Protein AF-A0A662H022-F1 (afdb_monomer_lite)

pLDDT: mean 78.68, std 13.07, range [50.75, 93.56]

Structure (mmCIF, N/CA/C/O backbone):
data_AF-A0A662H022-F1
#
_entry.id   AF-A0A662H022-F1
#
loop_
_atom_site.group_PDB
_atom_site.id
_atom_site.type_symbol
_atom_site.label_atom_id
_atom_site.label_alt_id
_atom_site.label_comp_id
_atom_site.label_asym_id
_atom_site.label_entity_id
_atom_site.label_seq_id
_atom_site.pdbx_PDB_ins_code
_atom_site.Cartn_x
_atom_site.Cartn_y
_atom_site.Cartn_z
_atom_site.occupancy
_atom_site.B_iso_or_equiv
_atom_site.auth_seq_id
_atom_site.auth_comp_id
_atom_site.auth_asym_id
_atom_site.auth_atom_id
_atom_site.pdbx_PDB_model_num
ATOM 1 N N . MET A 1 1 ? -17.377 -0.680 -2.771 1.00 50.75 1 MET A N 1
ATOM 2 C CA . MET A 1 1 ? -16.359 -1.739 -2.967 1.00 50.75 1 MET A CA 1
ATOM 3 C C . MET A 1 1 ? -15.986 -2.413 -1.642 1.00 50.75 1 MET A C 1
ATOM 5 O O . MET A 1 1 ? -15.996 -3.631 -1.602 1.00 50.75 1 MET A O 1
ATOM 9 N N . LEU A 1 2 ? -15.781 -1.665 -0.546 1.00 57.66 2 LEU A N 1
ATOM 10 C CA . LEU A 1 2 ? -15.533 -2.212 0.808 1.00 57.66 2 LEU A CA 1
ATOM 11 C C . LEU A 1 2 ? -16.789 -2.670 1.583 1.00 57.66 2 LEU A C 1
ATOM 13 O O . LEU A 1 2 ? -16.690 -3.311 2.620 1.00 57.66 2 LEU A O 1
ATOM 17 N N . SER A 1 3 ? -17.983 -2.416 1.051 1.00 54.62 3 SER A N 1
ATOM 18 C CA . SER A 1 3 ? -19.287 -2.746 1.644 1.00 54.62 3 SER A CA 1
ATOM 19 C C . SER A 1 3 ? -19.636 -4.246 1.688 1.00 54.62 3 SER A C 1
ATOM 21 O O . SER A 1 3 ? -20.783 -4.597 1.942 1.00 54.62 3 SER A O 1
ATOM 23 N N . ARG A 1 4 ? -18.675 -5.141 1.424 1.00 67.56 4 ARG A N 1
ATOM 24 C CA . ARG A 1 4 ? -18.867 -6.603 1.452 1.00 67.56 4 ARG A CA 1
ATOM 25 C C . ARG A 1 4 ? -18.310 -7.283 2.709 1.00 67.56 4 ARG A C 1
ATOM 27 O O . ARG A 1 4 ? -18.300 -8.505 2.755 1.00 67.56 4 ARG A O 1
ATOM 34 N N . GLY A 1 5 ? -17.869 -6.516 3.710 1.00 77.69 5 GLY A N 1
ATOM 35 C CA . GLY A 1 5 ? -17.355 -7.072 4.967 1.00 77.69 5 GLY A CA 1
ATOM 36 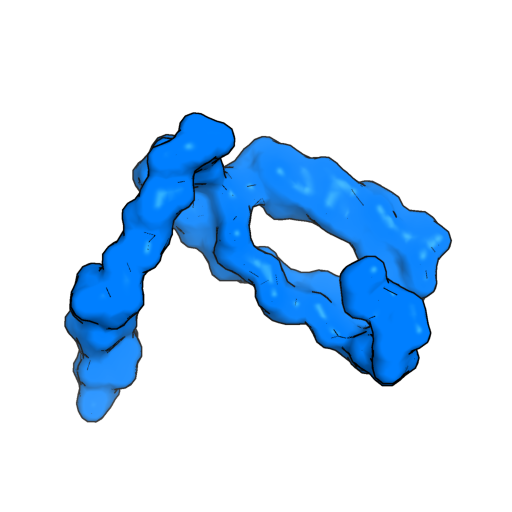C C . GLY A 1 5 ? -15.970 -7.710 4.833 1.00 77.69 5 GLY A C 1
ATOM 37 O O . GLY A 1 5 ? -15.696 -8.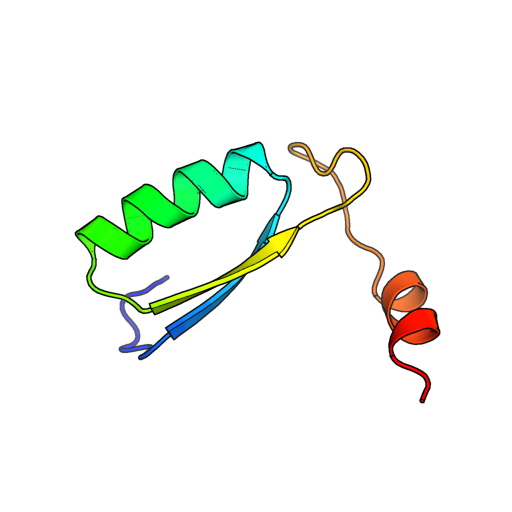711 5.481 1.00 77.69 5 GLY A O 1
ATOM 38 N N . TYR A 1 6 ? -15.109 -7.167 3.968 1.00 82.50 6 TYR A N 1
ATOM 39 C CA . TYR A 1 6 ? -13.722 -7.620 3.882 1.00 82.50 6 TYR A CA 1
ATOM 40 C C . TYR A 1 6 ? -12.952 -7.210 5.140 1.00 82.50 6 TYR A C 1
ATOM 42 O O . TYR A 1 6 ? -12.977 -6.042 5.523 1.00 82.50 6 TYR A O 1
ATOM 50 N N . GLU A 1 7 ? -12.244 -8.162 5.744 1.00 86.81 7 GLU A N 1
ATOM 51 C CA . GLU A 1 7 ? -11.406 -7.929 6.929 1.00 86.81 7 GLU A CA 1
ATOM 52 C C . GLU A 1 7 ? -10.117 -7.163 6.584 1.00 86.81 7 GLU A C 1
ATOM 54 O O . GLU A 1 7 ? -9.572 -6.443 7.420 1.00 86.81 7 GLU A O 1
ATOM 59 N N . ALA A 1 8 ? -9.644 -7.284 5.337 1.00 89.69 8 ALA A N 1
ATOM 60 C CA . ALA A 1 8 ? -8.452 -6.608 4.842 1.00 89.69 8 ALA A CA 1
ATOM 61 C C . ALA A 1 8 ? -8.474 -6.415 3.316 1.00 89.69 8 ALA A C 1
ATOM 63 O O . ALA A 1 8 ? -9.225 -7.079 2.596 1.00 89.69 8 ALA A O 1
ATOM 64 N N . VAL A 1 9 ? -7.609 -5.530 2.815 1.00 90.44 9 VAL A N 1
ATOM 65 C CA . VAL A 1 9 ? -7.394 -5.279 1.383 1.00 90.44 9 VAL A CA 1
ATOM 66 C C . VAL A 1 9 ? -5.917 -5.406 1.030 1.00 90.44 9 VAL A C 1
ATOM 68 O O . VAL A 1 9 ? -5.061 -4.814 1.681 1.00 90.44 9 VAL A O 1
ATOM 71 N N . VAL A 1 10 ? -5.626 -6.112 -0.064 1.00 91.31 10 VAL A N 1
ATOM 72 C CA . VAL A 1 10 ? -4.331 -6.037 -0.749 1.00 91.31 10 VAL A CA 1
ATOM 73 C C . VAL A 1 10 ? -4.517 -5.244 -2.039 1.00 91.31 10 VAL A C 1
ATOM 75 O O . VAL A 1 10 ? -5.378 -5.583 -2.852 1.00 91.31 10 VAL A O 1
ATOM 78 N N . GLY A 1 11 ? -3.744 -4.173 -2.216 1.00 87.75 11 GLY A N 1
ATOM 79 C CA . GLY A 1 11 ? -3.843 -3.271 -3.364 1.00 87.75 11 GLY A CA 1
ATOM 80 C C . GLY A 1 11 ? -2.524 -3.139 -4.118 1.00 87.75 11 GLY A C 1
ATOM 81 O O . GLY A 1 11 ? -1.463 -3.068 -3.506 1.00 87.75 11 GLY A O 1
ATOM 82 N N . VAL A 1 12 ? -2.594 -3.071 -5.447 1.00 87.25 12 VAL A N 1
ATOM 83 C CA . VAL A 1 12 ? -1.447 -2.774 -6.319 1.00 87.25 12 VAL A CA 1
ATOM 84 C C . VAL A 1 12 ? -1.666 -1.399 -6.937 1.00 87.25 12 VAL A C 1
ATOM 86 O O . VAL A 1 12 ? -2.661 -1.202 -7.632 1.00 87.25 12 VAL A O 1
ATOM 89 N N . ALA A 1 13 ? -0.777 -0.446 -6.668 1.00 85.19 13 ALA A N 1
ATOM 90 C CA . ALA A 1 13 ? -0.907 0.926 -7.163 1.00 85.19 13 ALA A CA 1
ATOM 91 C C . ALA A 1 13 ? 0.453 1.640 -7.191 1.00 85.19 13 ALA A C 1
ATOM 93 O O . ALA A 1 13 ? 1.448 1.098 -6.693 1.00 85.19 13 ALA A O 1
ATOM 94 N N . CYS A 1 14 ? 0.532 2.845 -7.769 1.00 84.81 14 CYS A N 1
ATOM 95 C CA . CYS A 1 14 ? 1.754 3.635 -7.637 1.00 84.81 14 CYS A CA 1
ATOM 96 C C . CYS A 1 14 ? 1.898 4.184 -6.208 1.00 84.81 14 CYS A C 1
ATOM 98 O O . CYS A 1 14 ? 0.913 4.244 -5.465 1.00 84.81 14 CYS A O 1
ATOM 100 N N . PRO A 1 15 ? 3.112 4.599 -5.801 1.00 85.88 15 PRO A N 1
ATOM 101 C CA . PRO A 1 15 ? 3.361 5.074 -4.441 1.00 85.88 15 PRO A CA 1
ATOM 102 C C . PRO A 1 15 ? 2.403 6.185 -3.991 1.00 85.88 15 PRO A C 1
ATOM 104 O O . PRO A 1 15 ? 1.961 6.195 -2.847 1.00 85.88 15 PRO A O 1
ATOM 107 N N . GLU A 1 16 ? 2.022 7.084 -4.899 1.00 86.69 16 GLU A N 1
ATOM 108 C CA . GLU A 1 16 ? 1.106 8.182 -4.591 1.00 86.69 16 GLU A CA 1
ATOM 109 C C . GLU A 1 16 ? -0.317 7.694 -4.275 1.00 86.69 16 GLU A C 1
ATOM 111 O O . GLU A 1 16 ? -0.949 8.159 -3.324 1.00 86.69 16 GLU A O 1
ATOM 116 N N . GLU A 1 17 ? -0.835 6.734 -5.041 1.00 88.69 17 GLU A N 1
ATOM 117 C CA . GLU A 1 17 ? -2.150 6.156 -4.763 1.00 88.69 17 GLU A CA 1
ATOM 118 C C . GLU A 1 17 ? -2.134 5.262 -3.525 1.00 88.69 17 GLU A C 1
ATOM 120 O O . GLU A 1 17 ? -3.128 5.237 -2.802 1.00 88.69 17 GLU A O 1
ATOM 125 N N . VAL A 1 18 ? -1.020 4.575 -3.244 1.00 89.94 18 VAL A N 1
ATOM 126 C CA . VAL A 1 18 ? -0.845 3.798 -2.007 1.00 89.94 18 VAL A CA 1
ATOM 127 C C . VAL A 1 18 ? -1.003 4.699 -0.783 1.00 89.94 18 VAL A C 1
ATOM 129 O O . VAL A 1 18 ? -1.792 4.379 0.103 1.00 89.94 18 VAL A O 1
ATOM 132 N N . VAL A 1 19 ? -0.339 5.859 -0.769 1.00 91.25 19 VAL A N 1
ATOM 133 C CA . VAL A 1 19 ? -0.454 6.830 0.332 1.00 91.25 19 VAL A CA 1
ATOM 134 C C . VAL A 1 19 ? -1.894 7.333 0.476 1.00 91.25 19 VAL A C 1
ATOM 136 O O . VAL A 1 19 ? -2.425 7.399 1.582 1.00 91.25 19 VAL A O 1
ATOM 139 N N . ARG A 1 20 ? -2.586 7.642 -0.629 1.00 91.81 20 ARG A N 1
ATOM 140 C CA . ARG A 1 20 ? -4.004 8.056 -0.565 1.00 91.81 20 ARG A CA 1
ATOM 141 C C . ARG A 1 20 ? -4.913 6.941 -0.046 1.00 91.81 20 ARG A C 1
ATOM 143 O O . ARG A 1 20 ? -5.845 7.218 0.709 1.00 91.81 20 ARG A O 1
ATOM 150 N N . ALA A 1 21 ? -4.663 5.699 -0.454 1.00 91.19 21 ALA A N 1
ATOM 151 C CA . ALA A 1 21 ? -5.425 4.539 -0.009 1.00 91.19 21 ALA A CA 1
ATOM 152 C C . ALA A 1 21 ? -5.230 4.271 1.489 1.00 91.19 21 ALA A C 1
ATOM 154 O O . ALA A 1 21 ? -6.193 3.907 2.158 1.00 91.19 21 ALA A O 1
ATOM 155 N N . GLU A 1 22 ? -4.032 4.507 2.029 1.00 92.00 22 GLU A N 1
ATOM 156 C CA . GLU A 1 22 ? -3.743 4.381 3.461 1.00 92.00 22 GLU A CA 1
ATOM 157 C C . GLU A 1 22 ? -4.654 5.283 4.306 1.00 92.00 22 GLU A C 1
ATOM 159 O O . GLU A 1 22 ? -5.320 4.799 5.221 1.00 92.00 22 GLU A O 1
ATOM 164 N N . PHE A 1 23 ? -4.783 6.567 3.946 1.00 93.31 23 PHE A N 1
ATOM 165 C CA . PHE A 1 23 ? -5.680 7.494 4.648 1.00 93.31 23 PHE A CA 1
ATOM 166 C C . PHE A 1 23 ? -7.147 7.050 4.597 1.00 93.31 23 PHE A C 1
ATOM 168 O O . PHE A 1 23 ? -7.871 7.164 5.588 1.00 93.31 23 PHE A O 1
ATOM 175 N N . LEU A 1 24 ? -7.589 6.522 3.453 1.00 92.12 24 LEU A N 1
ATOM 176 C CA . LEU A 1 24 ? -8.946 6.005 3.297 1.00 92.12 24 LEU A CA 1
ATOM 177 C C . LEU A 1 24 ? -9.184 4.767 4.177 1.00 92.12 24 LEU A C 1
ATOM 179 O O . LEU A 1 24 ? -10.202 4.691 4.861 1.00 92.12 24 LEU A O 1
ATOM 183 N N . LEU A 1 25 ? -8.258 3.805 4.167 1.00 92.00 25 LEU A N 1
ATOM 184 C CA . LEU A 1 25 ? -8.36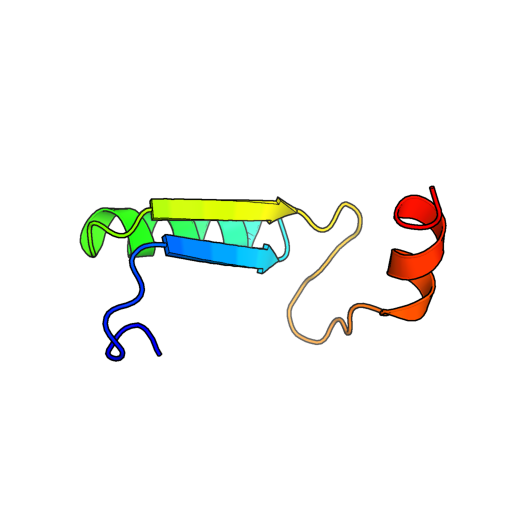8 2.561 4.933 1.00 92.00 25 LEU A CA 1
ATOM 185 C C . LEU A 1 25 ? -8.295 2.810 6.443 1.00 92.00 25 LEU A C 1
ATOM 187 O O . LEU A 1 25 ? -9.067 2.207 7.189 1.00 92.00 25 LEU A O 1
ATOM 191 N N . ALA A 1 26 ? -7.462 3.759 6.880 1.00 90.94 26 ALA A N 1
ATOM 192 C CA . ALA A 1 26 ? -7.403 4.203 8.269 1.00 90.94 26 ALA A CA 1
ATOM 193 C C . ALA A 1 26 ? -8.751 4.770 8.746 1.00 90.94 26 ALA A C 1
ATOM 195 O O . ALA A 1 26 ? -9.230 4.398 9.815 1.00 90.94 26 ALA A O 1
ATOM 196 N N . GLY A 1 27 ? -9.408 5.606 7.931 1.00 91.62 27 GLY A N 1
ATOM 197 C CA . GLY A 1 27 ? -10.740 6.142 8.241 1.00 91.62 27 GLY A CA 1
ATOM 198 C C . GLY A 1 27 ? -11.853 5.087 8.268 1.00 91.62 27 GLY A C 1
ATOM 199 O O . GLY A 1 27 ? -12.886 5.298 8.898 1.00 91.62 27 GLY A O 1
ATOM 200 N N . LEU A 1 28 ? -11.644 3.948 7.605 1.00 89.69 28 LEU A N 1
ATOM 201 C CA . LEU A 1 28 ? -12.591 2.832 7.554 1.00 89.69 28 LEU A CA 1
ATOM 202 C C . LEU A 1 28 ? -12.276 1.719 8.565 1.00 89.69 28 LEU A C 1
ATOM 204 O O . LEU A 1 28 ? -13.078 0.800 8.703 1.00 89.69 28 LEU A O 1
ATOM 208 N N . GLY A 1 29 ? -11.135 1.783 9.260 1.00 90.56 29 GLY A N 1
ATOM 209 C CA . GLY A 1 29 ? -10.696 0.743 10.193 1.00 90.56 29 GLY A CA 1
ATOM 210 C C . GLY A 1 29 ? -10.393 -0.603 9.524 1.00 90.56 29 GLY A C 1
ATOM 211 O O . GLY A 1 29 ? -10.531 -1.643 10.163 1.00 90.56 29 GLY A O 1
ATOM 212 N N . VAL A 1 30 ? -10.017 -0.601 8.241 1.00 90.69 30 VAL A N 1
ATOM 213 C CA . VAL A 1 30 ? -9.739 -1.817 7.458 1.00 90.69 30 VAL A CA 1
ATOM 214 C C . VAL A 1 30 ? -8.233 -1.991 7.302 1.00 90.69 30 VAL A C 1
ATOM 216 O O . VAL A 1 30 ? -7.536 -1.056 6.912 1.00 90.69 30 VAL A O 1
ATOM 219 N N . ALA A 1 31 ? -7.721 -3.194 7.566 1.00 91.69 31 ALA A N 1
ATOM 220 C CA . ALA A 1 31 ? -6.306 -3.491 7.372 1.00 91.69 31 ALA A CA 1
ATOM 221 C C . ALA A 1 31 ? -5.937 -3.470 5.877 1.00 91.69 31 ALA A C 1
ATOM 223 O O . ALA A 1 31 ? -6.661 -4.001 5.034 1.00 91.69 31 ALA A O 1
ATOM 224 N N . GLY A 1 32 ? -4.799 -2.863 5.542 1.00 92.19 32 GLY A N 1
ATOM 225 C CA . GLY A 1 32 ? -4.333 -2.707 4.166 1.00 92.19 32 GLY A CA 1
ATOM 226 C C . GLY A 1 32 ? -2.898 -3.178 3.977 1.00 92.19 32 GLY A C 1
ATOM 227 O O . GLY A 1 32 ? -2.046 -2.896 4.814 1.00 92.19 32 GLY A O 1
ATOM 228 N N . GLN A 1 33 ? -2.616 -3.835 2.853 1.00 93.56 33 GLN A N 1
ATOM 229 C CA . GLN A 1 33 ? -1.256 -4.087 2.374 1.00 93.56 33 GLN A CA 1
ATOM 230 C C . GLN A 1 33 ? -1.114 -3.596 0.934 1.00 93.56 33 GLN A C 1
ATOM 232 O O . GLN A 1 33 ? -1.951 -3.882 0.077 1.00 93.56 33 GLN A O 1
ATOM 237 N N . ALA A 1 34 ? -0.028 -2.882 0.656 1.00 90.50 34 ALA A N 1
ATOM 238 C CA . ALA A 1 34 ? 0.273 -2.381 -0.674 1.00 90.50 34 ALA A CA 1
ATOM 239 C C . ALA A 1 34 ? 1.375 -3.200 -1.352 1.00 90.50 34 ALA A C 1
ATOM 241 O O . ALA A 1 34 ? 2.387 -3.528 -0.735 1.00 90.50 34 ALA A O 1
ATOM 242 N N . VAL A 1 35 ? 1.199 -3.468 -2.643 1.00 88.44 35 VAL A N 1
ATOM 243 C CA . VAL A 1 35 ? 2.257 -3.918 -3.552 1.00 88.44 35 VAL A CA 1
ATOM 244 C C . VAL A 1 35 ? 2.577 -2.736 -4.473 1.00 88.44 35 VAL A C 1
ATOM 246 O O . VAL A 1 35 ? 1.811 -2.456 -5.399 1.00 88.44 35 VAL A O 1
ATOM 249 N N . PRO A 1 36 ?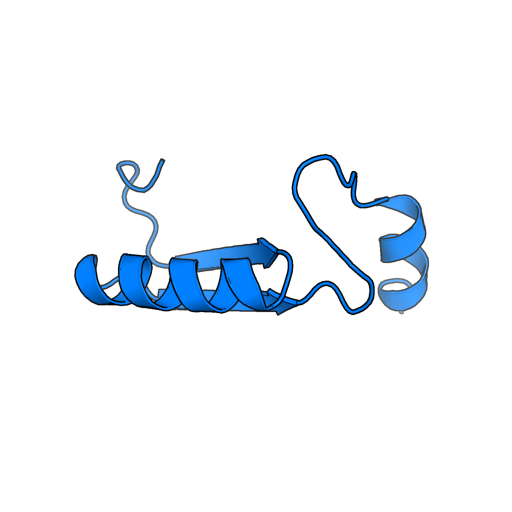 3.648 -1.973 -4.200 1.00 84.31 36 PRO A N 1
ATOM 250 C CA . PRO A 1 36 ? 3.929 -0.753 -4.940 1.00 84.31 36 PRO A CA 1
ATOM 251 C C . PRO A 1 36 ? 4.422 -1.060 -6.356 1.00 84.31 36 PRO A C 1
ATOM 253 O O . PRO A 1 36 ? 5.291 -1.906 -6.570 1.00 84.31 36 PRO A O 1
ATOM 256 N N . LEU A 1 37 ? 3.915 -0.314 -7.335 1.00 78.25 37 LEU A N 1
ATOM 257 C CA . LEU A 1 37 ? 4.448 -0.332 -8.694 1.00 78.25 37 LEU A CA 1
ATOM 258 C C . LEU A 1 37 ? 5.786 0.422 -8.734 1.00 78.25 37 LEU A C 1
ATOM 260 O O . LEU A 1 37 ? 5.827 1.641 -8.585 1.00 78.25 37 LEU A O 1
ATOM 264 N N . LEU A 1 38 ? 6.882 -0.308 -8.967 1.00 72.00 38 LEU A N 1
ATOM 265 C CA . LEU A 1 38 ? 8.253 0.231 -8.979 1.00 72.00 38 LEU A CA 1
ATOM 266 C C . LEU A 1 38 ? 8.543 1.183 -10.154 1.00 72.00 38 LEU A C 1
ATOM 268 O O . LEU A 1 38 ? 9.522 1.925 -10.116 1.00 72.00 38 LEU A O 1
ATOM 272 N N . ARG A 1 39 ? 7.731 1.153 -11.219 1.00 62.44 39 ARG A N 1
ATOM 273 C CA . ARG A 1 39 ? 7.880 2.018 -12.399 1.00 62.44 39 ARG A CA 1
ATOM 274 C C . ARG A 1 39 ? 6.522 2.617 -12.785 1.00 62.44 39 ARG A C 1
ATOM 276 O O . ARG A 1 39 ? 5.677 1.915 -13.322 1.00 62.44 39 ARG A O 1
ATOM 283 N N . ASN A 1 40 ? 6.337 3.904 -12.478 1.00 58.44 40 ASN A N 1
ATOM 284 C CA . ASN A 1 40 ? 5.310 4.839 -12.976 1.00 58.44 40 ASN A CA 1
ATOM 285 C C . ASN A 1 40 ? 3.918 4.263 -13.283 1.00 58.44 40 ASN A C 1
ATOM 287 O O . ASN A 1 40 ? 3.426 4.387 -14.402 1.00 58.44 40 ASN A O 1
ATOM 291 N N . GLY A 1 41 ? 3.254 3.692 -12.283 1.00 59.12 41 GLY A N 1
ATOM 292 C CA . GLY A 1 41 ? 1.869 3.242 -12.404 1.00 59.12 41 GLY A CA 1
ATOM 293 C C . GLY A 1 41 ? 0.822 4.359 -12.303 1.00 59.12 41 GLY A C 1
ATOM 294 O O . GLY A 1 41 ? -0.036 4.267 -11.443 1.00 59.12 41 GLY A O 1
ATOM 295 N N . CYS A 1 42 ? 0.886 5.425 -13.106 1.00 65.00 42 CYS A N 1
ATOM 296 C CA . CYS A 1 42 ? -0.155 6.470 -13.093 1.00 65.00 42 CYS A CA 1
ATOM 297 C C . CYS A 1 42 ? -1.480 5.979 -13.715 1.00 65.00 42 CYS A C 1
ATOM 299 O O . CYS A 1 42 ? -1.557 4.890 -14.300 1.00 65.00 42 CYS A O 1
ATOM 301 N N . ALA A 1 43 ? -2.515 6.827 -13.660 1.00 56.56 43 ALA A N 1
ATOM 302 C CA . ALA A 1 43 ? -3.769 6.637 -14.387 1.00 56.56 43 ALA A CA 1
ATOM 303 C C . ALA A 1 43 ? -3.508 6.196 -15.845 1.00 56.56 43 ALA A C 1
ATOM 305 O O . ALA A 1 43 ? -2.751 6.842 -16.567 1.00 56.56 43 ALA A O 1
ATOM 306 N N . HIS A 1 44 ? -4.146 5.091 -16.256 1.00 56.81 44 HIS A N 1
ATOM 307 C CA . HIS A 1 44 ? -4.032 4.409 -17.563 1.00 56.81 44 HIS A CA 1
ATOM 308 C C . HIS A 1 44 ? -2.886 3.406 -17.755 1.00 56.81 44 HIS A C 1
ATOM 310 O O . HIS A 1 44 ? -2.750 2.852 -18.848 1.00 56.81 44 HIS A O 1
ATOM 316 N N . THR A 1 45 ? -2.117 3.078 -16.720 1.00 64.12 45 THR A N 1
ATOM 317 C CA . THR A 1 45 ? -1.187 1.944 -16.804 1.00 64.12 45 THR A CA 1
ATOM 318 C C . THR A 1 45 ? -1.906 0.607 -16.605 1.00 64.12 45 THR A C 1
ATOM 320 O O . THR A 1 45 ? -2.758 0.454 -15.732 1.00 64.12 45 THR A O 1
ATOM 323 N N . ARG A 1 46 ? -1.594 -0.378 -17.458 1.00 65.31 46 ARG A N 1
ATOM 324 C CA . ARG A 1 46 ? -2.064 -1.762 -17.318 1.00 65.31 46 ARG A CA 1
ATOM 325 C C . ARG A 1 46 ? -0.912 -2.603 -16.800 1.00 65.31 46 ARG A C 1
ATOM 327 O O . ARG A 1 46 ? 0.133 -2.678 -17.438 1.00 65.31 46 ARG A O 1
ATOM 334 N N . PHE A 1 47 ? -1.112 -3.219 -15.645 1.00 68.25 47 PHE A N 1
ATOM 335 C CA . PHE A 1 47 ? -0.155 -4.164 -15.095 1.00 68.25 47 PHE A CA 1
ATOM 336 C C . PHE A 1 47 ? -0.224 -5.484 -15.881 1.00 68.25 47 PHE A C 1
ATOM 338 O O . PHE A 1 47 ? -1.312 -6.034 -16.058 1.00 68.25 47 PHE A O 1
ATOM 345 N N . SER A 1 48 ? 0.916 -5.973 -16.382 1.00 73.69 48 SER A N 1
ATOM 346 C CA . SER A 1 48 ? 0.984 -7.265 -17.078 1.00 73.69 48 SER A CA 1
ATOM 347 C C . SER A 1 48 ? 1.097 -8.397 -16.059 1.00 73.69 48 SER A C 1
ATOM 349 O O . SER A 1 48 ? 2.049 -8.454 -15.283 1.00 73.69 48 SER A O 1
ATOM 351 N N . LEU A 1 49 ? 0.132 -9.320 -16.087 1.00 78.31 49 LEU A N 1
ATOM 352 C CA . LEU A 1 49 ? 0.185 -10.547 -15.288 1.00 78.31 49 LEU A CA 1
ATOM 353 C C . LEU A 1 49 ? 1.284 -11.504 -15.773 1.00 78.31 49 LEU A C 1
ATOM 355 O O . LEU A 1 49 ? 1.800 -12.285 -14.981 1.00 78.31 49 LEU A O 1
ATOM 359 N N . GLU A 1 50 ? 1.688 -11.416 -17.042 1.00 79.31 50 GLU A N 1
ATOM 360 C CA . GLU A 1 50 ? 2.816 -12.192 -17.571 1.00 79.31 50 GLU A CA 1
ATOM 361 C C . GLU A 1 50 ? 4.123 -11.734 -16.914 1.00 79.31 50 GLU A C 1
ATOM 363 O O . GLU A 1 50 ? 4.878 -12.563 -16.414 1.00 79.31 50 GLU A O 1
ATOM 368 N N . ALA A 1 51 ? 4.339 -10.418 -16.794 1.00 72.75 51 ALA A N 1
ATOM 369 C CA . ALA A 1 51 ? 5.494 -9.858 -16.084 1.00 72.75 51 ALA A CA 1
ATOM 370 C C . ALA A 1 51 ? 5.498 -10.174 -14.575 1.00 72.75 51 ALA A C 1
ATOM 372 O O . ALA A 1 51 ? 6.547 -10.134 -13.939 1.00 72.75 51 ALA A O 1
ATOM 373 N N . LEU A 1 52 ? 4.337 -10.484 -13.987 1.00 70.69 52 LEU A N 1
ATOM 374 C CA . LEU A 1 52 ? 4.235 -10.950 -12.602 1.00 70.69 52 LEU A CA 1
ATOM 375 C C . LEU A 1 52 ? 4.627 -12.427 -12.459 1.00 70.69 52 LEU A C 1
ATOM 377 O O . LEU A 1 52 ? 5.088 -12.833 -11.397 1.00 70.69 52 LEU A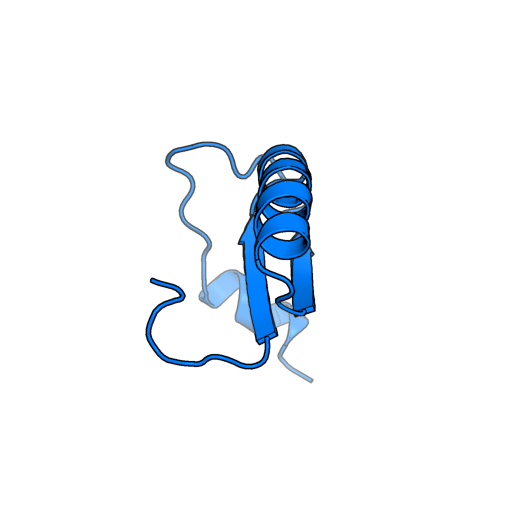 O 1
ATOM 381 N N . SER A 1 53 ? 4.446 -13.233 -13.506 1.00 77.44 53 SER A N 1
ATOM 382 C CA . SER A 1 53 ? 4.721 -14.669 -13.436 1.00 77.44 53 SER A CA 1
ATOM 383 C C . SER A 1 53 ? 6.209 -14.983 -13.255 1.00 77.44 53 SER A C 1
ATOM 385 O O . SER A 1 53 ? 6.523 -15.900 -12.511 1.00 77.44 53 SER A O 1
ATOM 387 N N . GLU A 1 54 ? 7.122 -14.190 -13.830 1.00 73.69 54 GLU A N 1
ATOM 388 C CA . GLU A 1 54 ? 8.576 -14.356 -13.656 1.00 73.69 54 GLU A CA 1
ATOM 389 C C . GLU A 1 54 ? 9.036 -14.271 -12.189 1.00 73.69 54 GLU A C 1
ATOM 391 O O . GLU A 1 54 ? 9.666 -15.214 -11.719 1.00 73.69 54 GLU A O 1
ATOM 396 N N . PRO A 1 55 ? 8.729 -13.205 -11.423 1.00 66.50 55 PRO A N 1
ATOM 397 C CA . PRO A 1 55 ? 9.111 -13.132 -10.013 1.00 66.50 55 PRO A CA 1
ATOM 398 C C . PRO A 1 55 ? 8.321 -14.086 -9.103 1.00 66.50 55 PRO A C 1
ATOM 400 O O . PRO A 1 55 ? 8.745 -14.316 -7.973 1.00 66.50 55 PRO A O 1
ATOM 403 N N . LEU A 1 56 ? 7.178 -14.619 -9.556 1.00 64.06 56 LEU A N 1
ATOM 404 C CA . LEU A 1 56 ? 6.381 -15.599 -8.806 1.00 64.06 56 LEU A CA 1
ATOM 405 C C . LEU A 1 56 ? 6.6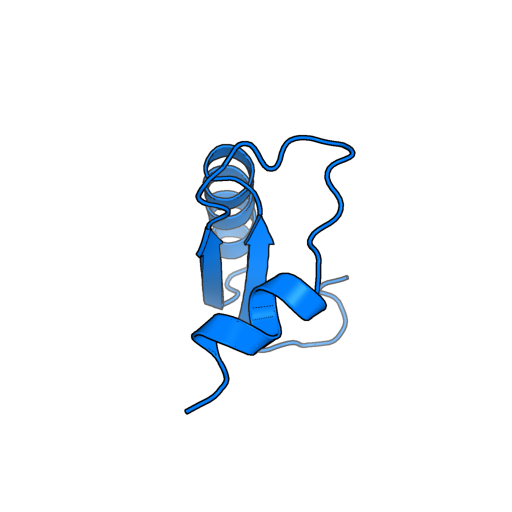86 -17.059 -9.174 1.00 64.06 56 LEU A C 1
ATOM 407 O O . LEU A 1 56 ? 6.242 -17.959 -8.460 1.00 64.06 56 LEU A O 1
ATOM 411 N N . ALA A 1 57 ? 7.429 -17.311 -10.253 1.00 63.78 57 ALA A N 1
ATOM 412 C CA . ALA A 1 57 ? 7.918 -18.632 -10.620 1.00 63.78 57 ALA A CA 1
ATOM 413 C C . ALA A 1 57 ? 9.050 -19.012 -9.655 1.00 63.78 57 ALA A C 1
ATOM 415 O O . ALA A 1 57 ? 10.218 -18.703 -9.876 1.00 63.78 57 ALA A O 1
ATOM 416 N N . THR A 1 58 ? 8.653 -19.607 -8.532 1.00 53.81 58 THR A N 1
ATOM 417 C CA . THR A 1 58 ? 9.545 -20.247 -7.559 1.00 53.81 58 THR A CA 1
ATOM 418 C C . THR A 1 58 ? 9.898 -21.650 -8.028 1.00 53.81 58 THR A C 1
ATOM 420 O O . THR A 1 58 ? 8.967 -22.355 -8.483 1.00 53.81 58 THR A O 1
#

Secondary structure (DSSP, 8-state):
--TTT-SEEEEEE-HHHHHHHHHHHHHHT-EEEEEE-SS---TT----HHHHHHHH--

Radius of gyration: 13.13 Å; chains: 1; bounding box: 29×28×28 Å

Foldseek 3Di:
DCVPPDQADEDEAAPVVVVVVVVVCVVVVHHYDYDHDPPDRDPPDDDDVVVVVVVVVD

Sequence (58 aa):
MLSRGYEAVVGVACPEEVVRAEFLLAGLGVAGQAVPLLRNGCAHTRFSLEALSEPLAT